Protein AF-A0A535AU77-F1 (afdb_monomer_lite)

Foldseek 3Di:
DDPDPPPPDDDPPVVVVVVVVVVVVVCVVPVVVVDDDWDWDKDDDDDFWIWIQTPPGDIAIEWDPVVVPTPPPHHHPVVVVVVVPDD

Structure (mmCIF, N/CA/C/O backbone):
data_AF-A0A535AU77-F1
#
_entry.id   AF-A0A535AU77-F1
#
loop_
_atom_site.group_PDB
_atom_site.id
_atom_site.type_symbol
_atom_site.label_atom_id
_atom_site.label_alt_id
_atom_site.label_comp_id
_atom_site.label_asym_id
_atom_site.label_entity_id
_atom_site.label_seq_id
_atom_site.pdbx_PDB_ins_code
_atom_site.Cartn_x
_atom_site.Cartn_y
_atom_site.Cartn_z
_atom_site.occupancy
_atom_site.B_iso_or_equiv
_atom_site.auth_seq_id
_atom_site.auth_comp_id
_atom_site.auth_asym_id
_atom_site.auth_atom_id
_atom_site.pdbx_PDB_model_num
ATOM 1 N N . MET A 1 1 ? -13.931 41.873 -3.411 1.00 40.53 1 MET A N 1
ATOM 2 C CA . MET A 1 1 ? -12.801 40.922 -3.388 1.00 40.53 1 MET A CA 1
ATOM 3 C C . MET A 1 1 ? -13.078 40.043 -2.198 1.00 40.53 1 MET A C 1
ATOM 5 O O . MET A 1 1 ? -12.883 40.465 -1.062 1.00 40.53 1 MET A O 1
ATOM 9 N N . ASP A 1 2 ? -13.788 38.968 -2.495 1.00 37.59 2 ASP A N 1
ATOM 10 C CA . ASP A 1 2 ? -14.663 38.287 -1.557 1.00 37.59 2 ASP A CA 1
ATO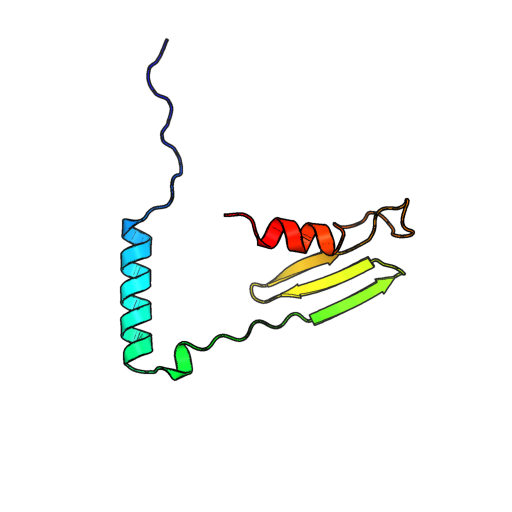M 11 C C . ASP A 1 2 ? -13.864 37.500 -0.524 1.00 37.59 2 ASP A C 1
ATOM 13 O O . ASP A 1 2 ? -12.938 36.758 -0.844 1.00 37.59 2 ASP A O 1
ATOM 17 N N . LYS A 1 3 ? -14.211 37.747 0.741 1.00 46.69 3 LYS A N 1
ATOM 18 C CA . LYS A 1 3 ? -13.707 37.059 1.927 1.00 46.69 3 LYS A CA 1
ATOM 19 C C . LYS A 1 3 ? -14.488 35.764 2.122 1.00 46.69 3 LYS A C 1
ATOM 21 O O . LYS A 1 3 ? -15.232 35.650 3.084 1.00 46.69 3 LYS A O 1
ATOM 26 N N . GLU A 1 4 ? -14.321 34.815 1.220 1.00 46.69 4 GLU A N 1
ATOM 27 C CA . GLU A 1 4 ? -14.747 33.434 1.442 1.00 46.69 4 GLU A CA 1
ATOM 28 C C . GLU A 1 4 ? -13.667 32.529 0.852 1.00 46.69 4 GLU A C 1
ATOM 30 O O . GLU A 1 4 ? -13.807 31.960 -0.225 1.00 46.69 4 GLU A O 1
ATOM 35 N N . GLU A 1 5 ? -12.534 32.431 1.556 1.00 51.53 5 GLU A N 1
ATOM 36 C CA . GLU A 1 5 ? -11.748 31.202 1.483 1.00 51.53 5 GLU A CA 1
ATOM 37 C C . GLU A 1 5 ? -12.658 30.099 2.023 1.00 51.53 5 GLU A C 1
ATOM 39 O O . GLU A 1 5 ? -12.890 29.992 3.229 1.00 51.53 5 GLU A O 1
ATOM 44 N N . GLU A 1 6 ? -13.243 29.335 1.103 1.00 49.38 6 GLU A N 1
ATOM 45 C CA . GLU A 1 6 ? -13.905 28.073 1.384 1.00 49.38 6 GLU A CA 1
ATOM 46 C C . GLU A 1 6 ? -12.991 27.235 2.282 1.00 49.38 6 GLU A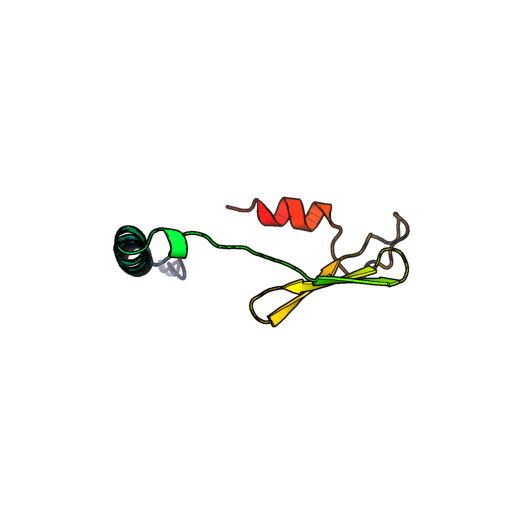 C 1
ATOM 48 O O . GLU A 1 6 ? -12.016 26.626 1.844 1.00 49.38 6 GLU A O 1
ATOM 53 N N . SER A 1 7 ? -13.348 27.174 3.563 1.00 47.44 7 SER A N 1
ATOM 54 C CA . SER A 1 7 ? -12.959 26.119 4.492 1.00 47.44 7 SER A CA 1
ATOM 55 C C . SER A 1 7 ? -13.575 24.797 4.013 1.00 47.44 7 SER A C 1
ATOM 57 O O . SER A 1 7 ? -14.408 24.200 4.698 1.00 47.44 7 SER A O 1
ATOM 59 N N . CYS A 1 8 ? -13.223 24.340 2.812 1.00 50.06 8 CYS A N 1
ATOM 60 C CA . CYS A 1 8 ? -13.589 23.008 2.385 1.00 50.06 8 CYS A CA 1
ATOM 61 C C . CYS A 1 8 ? -12.596 22.003 2.940 1.00 50.06 8 CYS A C 1
ATOM 63 O O . CYS A 1 8 ? -11.385 22.137 2.772 1.00 50.06 8 CYS A O 1
ATOM 65 N N . CYS A 1 9 ? -13.161 20.928 3.483 1.00 59.03 9 CYS A N 1
ATOM 66 C CA . CYS A 1 9 ? -12.544 19.615 3.443 1.00 59.03 9 CYS A CA 1
ATOM 67 C C . CYS A 1 9 ? -11.443 19.353 4.501 1.00 59.03 9 CYS A C 1
ATOM 69 O O . CYS A 1 9 ? -10.440 18.705 4.207 1.00 59.03 9 CYS A O 1
ATOM 71 N N . THR A 1 10 ? -11.626 19.797 5.748 1.00 77.00 10 THR A N 1
ATOM 72 C CA . THR A 1 10 ? -10.841 19.279 6.889 1.00 77.00 10 THR A CA 1
ATOM 73 C C . THR A 1 10 ? -11.529 18.056 7.513 1.00 77.00 10 THR A C 1
ATOM 75 O O . THR A 1 10 ? -12.734 17.867 7.352 1.00 77.00 10 THR A O 1
ATOM 78 N N . ILE A 1 11 ? -10.753 17.177 8.161 1.00 81.31 11 ILE A N 1
ATOM 79 C CA . ILE A 1 11 ? -11.226 15.920 8.776 1.00 81.31 11 ILE A CA 1
ATOM 80 C C . ILE A 1 11 ? -12.445 16.184 9.682 1.00 81.31 11 ILE A C 1
ATOM 82 O O . ILE A 1 11 ? -12.369 17.020 10.582 1.00 81.31 11 ILE A O 1
ATOM 86 N N . ASP A 1 12 ? -13.543 15.436 9.506 1.00 90.56 12 ASP A N 1
ATOM 87 C CA . ASP A 1 12 ? -14.696 15.481 10.421 1.00 90.56 12 ASP A CA 1
ATOM 88 C C . ASP A 1 12 ? -14.369 14.744 11.729 1.00 90.56 12 ASP A C 1
ATOM 90 O O . ASP A 1 12 ? -14.615 13.546 11.911 1.00 90.56 12 ASP A O 1
ATOM 94 N N . TYR A 1 13 ? -13.769 15.479 12.661 1.00 87.75 13 TYR A N 1
ATOM 95 C CA . TYR A 1 13 ? -13.330 14.934 13.940 1.00 87.75 13 TYR A CA 1
ATOM 96 C C . TYR A 1 13 ? -14.471 14.372 14.789 1.00 87.75 13 TYR A C 1
ATOM 98 O O . TYR A 1 13 ? -14.248 13.405 15.522 1.00 87.75 13 TYR A O 1
ATOM 106 N N . GLN A 1 14 ? -15.674 14.948 14.720 1.00 92.31 14 GLN A N 1
ATOM 107 C CA . GLN A 1 14 ? -16.787 14.503 15.556 1.00 92.31 14 GLN A CA 1
ATOM 108 C C . GLN A 1 14 ? -17.307 13.150 15.069 1.00 92.31 14 GLN A C 1
ATOM 110 O O . GLN A 1 14 ? -17.416 12.213 15.864 1.00 92.31 14 GLN A O 1
ATOM 115 N N . HIS A 1 15 ? -17.511 13.013 13.759 1.00 91.19 15 HIS A N 1
ATOM 116 C CA . HIS A 1 15 ? -17.880 11.745 13.143 1.00 91.19 15 HIS A CA 1
ATOM 117 C C . HIS A 1 15 ? -16.848 10.642 13.434 1.00 91.19 15 HIS A C 1
ATOM 119 O O . HIS A 1 15 ? -17.193 9.538 13.866 1.00 91.19 15 HIS A O 1
ATOM 125 N N . HIS A 1 16 ? -15.556 10.945 13.276 1.00 91.62 16 HIS A N 1
ATOM 126 C CA . HIS A 1 16 ? -14.493 9.972 13.537 1.00 91.62 16 HIS A CA 1
ATOM 127 C C . HIS A 1 16 ? -14.363 9.594 15.016 1.00 91.62 16 HIS A C 1
ATOM 129 O O . HIS A 1 16 ? -14.084 8.431 15.323 1.00 91.62 16 HIS A O 1
ATOM 135 N N . LYS A 1 17 ? -14.600 10.534 15.939 1.00 94.44 17 LYS A N 1
ATOM 136 C CA . LYS A 1 17 ? -14.619 10.259 17.381 1.00 94.44 17 LYS A CA 1
ATOM 137 C C . LYS A 1 17 ? -15.721 9.264 17.747 1.00 94.44 17 LYS A C 1
ATOM 139 O O . LYS A 1 17 ? -15.473 8.349 18.531 1.00 94.44 17 LYS A O 1
ATOM 144 N N . GLU A 1 18 ? -16.910 9.413 17.170 1.00 96.75 18 GLU A N 1
ATOM 145 C CA . GLU A 1 18 ? -18.036 8.501 17.405 1.00 96.75 18 GLU A CA 1
ATOM 146 C C . GLU A 1 18 ? -17.738 7.087 16.893 1.00 96.75 18 GLU A C 1
ATOM 148 O O . GLU A 1 18 ? -17.912 6.116 17.634 1.00 96.75 18 GLU A O 1
ATOM 153 N N . ILE A 1 19 ? -17.196 6.962 15.676 1.00 94.94 19 ILE A N 1
ATOM 154 C CA . ILE A 1 19 ? -16.761 5.669 15.121 1.00 94.94 19 ILE A CA 1
ATOM 155 C C . ILE A 1 19 ? -15.681 5.029 16.000 1.00 94.94 19 ILE A C 1
ATOM 157 O O . ILE A 1 19 ? -15.726 3.825 16.270 1.00 94.94 19 ILE A O 1
ATOM 161 N N . PHE A 1 20 ? -14.699 5.816 16.447 1.00 93.69 20 PHE A N 1
ATOM 162 C CA . PHE A 1 20 ? -13.627 5.321 17.303 1.00 93.69 20 PHE A CA 1
ATOM 163 C C . PHE A 1 20 ? -14.171 4.765 18.619 1.00 93.69 20 PHE A C 1
ATOM 165 O O . PHE A 1 20 ? -13.822 3.645 18.989 1.00 93.69 20 PHE A O 1
ATOM 172 N N . GLU A 1 21 ? -15.047 5.502 19.307 1.00 96.19 21 GLU A N 1
ATOM 173 C CA . GLU A 1 21 ? -15.588 5.057 20.592 1.00 96.19 21 GLU A CA 1
ATOM 174 C C . GLU A 1 21 ? -16.444 3.794 20.430 1.00 96.19 21 GLU A C 1
ATOM 176 O O . GLU A 1 21 ? -16.315 2.859 21.220 1.00 96.19 21 GLU A O 1
ATOM 181 N N . GLN A 1 22 ? -17.238 3.695 19.358 1.00 94.19 22 GLN A N 1
ATOM 182 C CA . GLN A 1 22 ? -17.987 2.474 19.044 1.00 94.19 22 GLN A CA 1
ATOM 183 C C . GLN A 1 22 ? -17.059 1.266 18.842 1.00 94.19 22 GLN A C 1
ATOM 185 O O . GLN A 1 22 ? -17.278 0.208 19.440 1.00 94.19 22 GLN A O 1
ATOM 190 N N . ARG A 1 23 ? -15.989 1.421 18.048 1.00 92.69 23 ARG A N 1
ATOM 191 C CA . ARG A 1 23 ? -14.988 0.360 17.829 1.00 92.69 23 ARG A CA 1
ATOM 192 C C . ARG A 1 23 ? -14.267 -0.007 19.122 1.00 92.69 23 ARG A C 1
ATOM 194 O O . ARG A 1 23 ? -14.112 -1.188 19.415 1.00 92.69 23 ARG A O 1
ATOM 201 N N . ARG A 1 24 ? -13.880 0.985 19.925 1.00 93.31 24 ARG A N 1
ATOM 202 C CA . ARG A 1 24 ? -13.231 0.783 21.224 1.00 93.31 24 ARG A CA 1
ATOM 203 C C . ARG A 1 24 ? -14.113 -0.033 22.167 1.00 93.31 24 ARG A C 1
ATOM 205 O O . ARG A 1 24 ? -13.635 -1.009 22.735 1.00 93.31 24 ARG A O 1
ATOM 212 N N . GLN A 1 25 ? -15.391 0.319 22.307 1.00 95.19 25 GLN A N 1
ATOM 213 C CA . GLN A 1 25 ? -16.326 -0.436 23.149 1.00 95.19 25 GLN A CA 1
ATOM 214 C C . GLN A 1 25 ? -16.547 -1.865 22.637 1.00 95.19 25 GLN A C 1
ATOM 216 O O . GLN A 1 25 ? -16.699 -2.785 23.441 1.00 95.19 25 GLN A O 1
ATOM 221 N N . ALA A 1 26 ? -16.532 -2.077 21.318 1.00 91.69 26 ALA A N 1
ATOM 222 C CA . ALA A 1 26 ? -16.582 -3.418 20.741 1.00 91.69 26 ALA A CA 1
ATOM 223 C C . ALA A 1 26 ? -15.325 -4.240 21.087 1.00 91.69 26 ALA A C 1
ATOM 225 O O . ALA A 1 26 ? -15.448 -5.393 21.492 1.00 91.69 26 ALA A O 1
ATOM 226 N N . PHE A 1 27 ? -14.135 -3.639 21.008 1.00 93.62 27 PHE A N 1
ATOM 227 C CA . PHE A 1 27 ? -12.866 -4.301 21.334 1.00 93.62 27 PHE A CA 1
ATOM 228 C C . PHE A 1 27 ? -12.688 -4.588 22.824 1.00 93.62 27 PHE A C 1
ATOM 230 O O . PHE A 1 27 ? -12.134 -5.621 23.179 1.00 93.62 27 PHE A O 1
ATOM 237 N N . LEU A 1 28 ? -13.193 -3.730 23.715 1.00 93.62 28 LEU A N 1
ATOM 238 C CA . LEU A 1 28 ? -13.173 -4.010 25.156 1.00 93.62 28 LEU A CA 1
ATOM 239 C C . LEU A 1 28 ? -14.011 -5.245 25.520 1.00 93.62 28 LEU A C 1
ATOM 241 O O . LEU A 1 28 ? -13.698 -5.931 26.488 1.00 93.62 28 LEU A O 1
ATOM 245 N N . LYS A 1 29 ? -15.070 -5.527 24.751 1.00 93.81 29 LYS A N 1
ATOM 246 C CA . LYS A 1 29 ? -15.920 -6.713 24.936 1.00 93.81 29 LYS A CA 1
ATOM 247 C C . LYS A 1 29 ? -15.323 -7.976 24.314 1.00 93.81 29 LYS A C 1
ATOM 249 O O . LYS A 1 29 ? -15.615 -9.065 24.793 1.00 93.81 29 LYS A O 1
ATOM 254 N N . ASP A 1 30 ? -14.529 -7.831 23.255 1.00 92.50 30 ASP A N 1
ATOM 255 C CA . ASP A 1 30 ? -13.914 -8.935 22.513 1.00 92.50 30 ASP A CA 1
ATOM 256 C C . ASP A 1 30 ? -12.515 -8.526 21.998 1.00 92.50 30 ASP A C 1
ATOM 258 O O . ASP A 1 30 ? -12.381 -8.058 20.860 1.00 92.50 30 ASP A O 1
ATOM 262 N N . PRO A 1 31 ? -11.470 -8.645 22.843 1.00 90.44 31 PRO A N 1
ATOM 263 C CA . PRO A 1 31 ? -10.128 -8.147 22.532 1.00 90.44 31 PRO A CA 1
ATOM 264 C C . PRO A 1 31 ? -9.478 -8.798 21.308 1.00 90.44 31 PRO A C 1
ATOM 266 O O . PRO A 1 31 ? -8.709 -8.143 20.608 1.00 90.44 31 PRO A O 1
ATOM 269 N N . GLU A 1 32 ? -9.818 -10.051 21.000 1.00 90.62 32 GLU A N 1
ATOM 270 C CA . GLU A 1 32 ? -9.284 -10.769 19.835 1.00 90.62 32 GLU A CA 1
ATOM 271 C C . GLU A 1 32 ? -9.664 -10.074 18.518 1.00 90.62 32 GLU A C 1
ATOM 273 O O . GLU A 1 32 ? -8.887 -10.050 17.564 1.00 90.62 32 GLU A O 1
ATOM 278 N N . LYS A 1 33 ? -10.824 -9.404 18.472 1.00 85.75 33 LYS A N 1
ATOM 279 C CA . LYS A 1 33 ? -11.259 -8.628 17.298 1.00 85.75 33 LYS A CA 1
ATOM 280 C C . LYS A 1 33 ? -10.503 -7.315 17.100 1.00 85.75 33 LYS A C 1
ATOM 282 O O . LYS A 1 33 ? -10.661 -6.691 16.051 1.00 85.75 33 LYS A O 1
ATOM 287 N N . ALA A 1 34 ? -9.708 -6.878 18.077 1.00 87.06 34 ALA A N 1
ATOM 288 C CA . ALA A 1 34 ? -8.844 -5.709 17.928 1.00 87.06 34 ALA A CA 1
ATOM 289 C C . ALA A 1 34 ? -7.592 -6.014 17.089 1.00 87.06 34 ALA A C 1
ATOM 291 O O . ALA A 1 34 ? -6.939 -5.093 16.594 1.00 87.06 34 ALA A O 1
ATOM 292 N N . VAL A 1 35 ? -7.257 -7.296 16.915 1.00 88.81 35 VAL A N 1
ATOM 293 C CA . VAL A 1 35 ? -6.108 -7.724 16.123 1.00 88.81 35 VAL A CA 1
ATOM 294 C C . VAL A 1 35 ? -6.483 -7.713 14.646 1.00 88.81 35 VAL A C 1
ATOM 296 O O . VAL A 1 35 ? -7.459 -8.325 14.219 1.00 88.81 35 VAL A O 1
ATOM 299 N N . THR A 1 36 ? -5.680 -7.021 13.841 1.00 86.25 36 THR A N 1
ATOM 300 C CA . THR A 1 36 ? -5.814 -7.027 12.382 1.00 86.25 36 THR A CA 1
ATOM 301 C C . THR A 1 36 ? -4.530 -7.543 11.755 1.00 86.25 36 THR A C 1
ATOM 303 O O . THR A 1 36 ? -3.429 -7.272 12.226 1.00 86.25 36 THR A O 1
ATOM 306 N N . THR A 1 37 ? -4.667 -8.334 10.695 1.00 88.69 37 THR A N 1
ATOM 307 C CA . THR A 1 37 ? -3.539 -8.806 9.890 1.00 88.69 37 THR A CA 1
ATOM 308 C C . THR A 1 37 ? -3.751 -8.338 8.463 1.00 88.69 37 THR A C 1
ATOM 310 O O . THR A 1 37 ? -4.743 -8.689 7.825 1.00 88.69 37 THR A O 1
ATOM 313 N N . HIS A 1 38 ? -2.811 -7.546 7.958 1.00 87.25 38 HIS A N 1
ATOM 314 C CA . HIS A 1 38 ? -2.797 -7.117 6.568 1.00 87.25 38 HIS A CA 1
ATOM 315 C C . HIS A 1 38 ? -1.819 -7.992 5.791 1.00 87.25 38 HIS A C 1
ATOM 317 O O . HIS A 1 38 ? -0.642 -8.082 6.134 1.00 87.25 38 HIS A O 1
ATOM 323 N N . GLN A 1 39 ? -2.309 -8.639 4.737 1.00 90.81 39 GLN A N 1
ATOM 324 C CA . GLN A 1 39 ? -1.498 -9.457 3.844 1.00 90.81 39 GLN A CA 1
ATOM 325 C C . GLN A 1 39 ? -1.667 -8.961 2.411 1.00 90.81 39 GLN A C 1
ATOM 327 O O . GLN A 1 39 ? -2.782 -8.684 1.977 1.00 90.81 39 GLN A O 1
ATOM 332 N N . ALA A 1 40 ? -0.565 -8.896 1.671 1.00 90.56 40 ALA A N 1
ATOM 333 C CA . ALA A 1 40 ? -0.565 -8.625 0.241 1.00 90.56 40 ALA A CA 1
ATOM 334 C C . ALA A 1 40 ? -0.041 -9.848 -0.515 1.00 90.56 40 ALA A C 1
ATOM 336 O O . ALA A 1 40 ? 0.906 -10.503 -0.071 1.00 90.56 40 ALA A O 1
ATOM 337 N N . LYS A 1 41 ? -0.634 -10.144 -1.674 1.00 93.56 41 LYS A N 1
ATOM 338 C CA . LYS A 1 41 ? -0.087 -11.125 -2.620 1.00 93.56 41 LYS A CA 1
ATOM 339 C C . LYS A 1 41 ? 0.627 -10.376 -3.728 1.00 93.56 41 LYS A C 1
ATOM 341 O O . LYS A 1 41 ? -0.005 -9.589 -4.425 1.00 93.56 41 LYS A O 1
ATOM 346 N N . ILE A 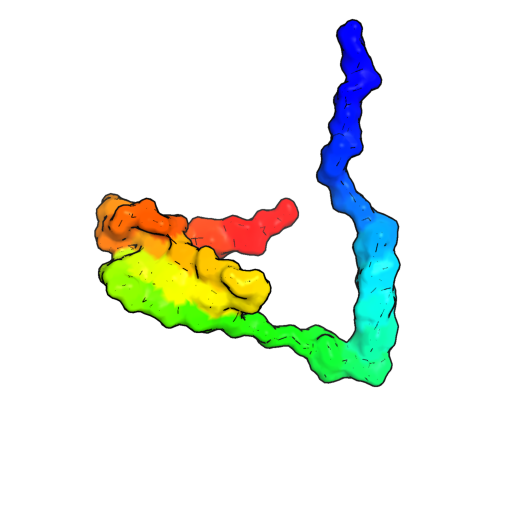1 42 ? 1.922 -10.632 -3.885 1.00 95.50 42 ILE A N 1
ATOM 347 C CA . ILE A 1 42 ? 2.772 -9.942 -4.858 1.00 95.50 42 ILE A CA 1
ATOM 348 C C . ILE A 1 42 ? 3.191 -10.927 -5.942 1.00 95.50 42 ILE A C 1
ATOM 350 O O . ILE A 1 42 ? 3.645 -12.032 -5.646 1.00 95.50 42 ILE A O 1
ATOM 354 N N . ARG A 1 43 ? 3.063 -10.511 -7.200 1.00 96.69 43 ARG A N 1
ATOM 355 C CA . ARG A 1 43 ? 3.519 -11.259 -8.368 1.00 96.69 43 ARG A CA 1
ATOM 356 C C . ARG A 1 43 ? 4.600 -10.467 -9.088 1.00 96.69 43 ARG A C 1
ATOM 358 O O . ARG A 1 43 ? 4.383 -9.317 -9.463 1.00 96.69 43 ARG A O 1
ATOM 365 N N . LEU A 1 44 ? 5.750 -11.100 -9.303 1.00 96.00 44 LEU A N 1
ATOM 366 C CA . LEU A 1 44 ? 6.778 -10.598 -10.210 1.00 96.00 44 LEU A CA 1
ATOM 367 C C . LEU A 1 44 ? 6.313 -10.843 -11.646 1.00 96.00 44 LEU A C 1
ATOM 369 O O . LEU A 1 44 ? 6.073 -11.989 -12.017 1.00 96.00 44 LEU A O 1
ATOM 373 N N . ILE A 1 45 ? 6.149 -9.781 -12.428 1.00 95.44 45 ILE A N 1
ATOM 374 C CA . ILE A 1 45 ? 5.655 -9.888 -13.804 1.00 95.44 45 ILE A CA 1
ATOM 375 C C . ILE A 1 45 ? 6.832 -10.025 -14.765 1.00 95.44 45 ILE A C 1
ATOM 377 O O . ILE A 1 45 ? 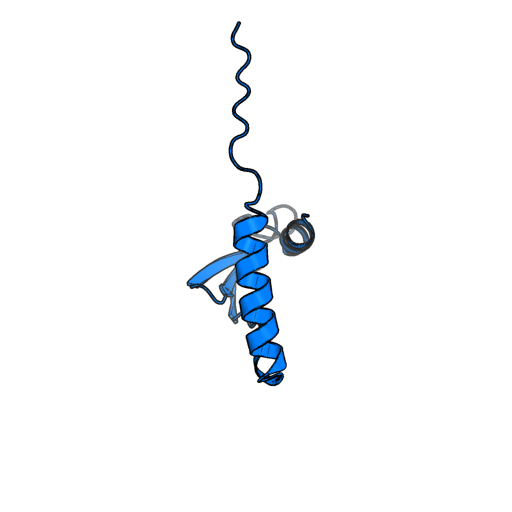6.893 -10.978 -15.539 1.00 95.44 45 ILE A O 1
ATOM 381 N N . LYS A 1 46 ? 7.766 -9.071 -14.715 1.00 93.50 46 LYS A N 1
ATOM 382 C CA . LYS A 1 46 ? 8.951 -9.038 -15.573 1.00 93.50 46 LYS A CA 1
ATOM 383 C C . LYS A 1 46 ? 10.018 -8.133 -14.964 1.00 93.50 46 LYS A C 1
ATOM 385 O O . LYS A 1 46 ? 9.699 -7.012 -14.585 1.00 93.50 46 LYS A O 1
ATOM 390 N N . ASP A 1 47 ? 11.265 -8.597 -14.929 1.00 91.94 47 ASP A N 1
ATOM 391 C CA . ASP A 1 47 ? 12.415 -7.849 -14.406 1.00 91.94 47 ASP A CA 1
ATOM 392 C C . ASP A 1 47 ? 12.118 -7.240 -13.023 1.00 91.94 47 ASP A C 1
ATOM 394 O O . ASP A 1 47 ? 11.892 -7.965 -12.052 1.00 91.94 47 ASP A O 1
ATOM 398 N N . HIS A 1 48 ? 12.065 -5.911 -12.925 1.00 93.62 48 HIS A N 1
ATOM 399 C CA . HIS A 1 48 ? 11.754 -5.202 -11.687 1.00 93.62 48 HIS A CA 1
ATOM 400 C C . HIS A 1 48 ? 10.252 -4.991 -11.456 1.00 93.62 48 HIS A C 1
ATOM 402 O O . HIS A 1 48 ? 9.858 -4.829 -10.299 1.00 93.62 48 HIS A O 1
ATOM 408 N N . TYR A 1 49 ? 9.411 -5.122 -12.485 1.00 96.94 49 TYR A N 1
ATOM 409 C CA . TYR A 1 49 ? 7.979 -4.842 -12.425 1.00 96.94 49 TYR A CA 1
ATOM 410 C C . TYR A 1 49 ? 7.189 -5.918 -11.667 1.00 96.94 49 TYR A C 1
ATOM 412 O O . TYR A 1 49 ? 7.226 -7.110 -12.002 1.00 96.94 49 TYR A O 1
ATOM 420 N N . LYS A 1 50 ? 6.445 -5.489 -10.643 1.00 96.94 50 LYS A N 1
ATOM 421 C CA . LYS A 1 50 ? 5.620 -6.326 -9.762 1.00 96.94 50 LYS A CA 1
ATOM 422 C C . LYS A 1 50 ? 4.233 -5.727 -9.597 1.00 96.94 50 LYS A C 1
ATOM 424 O O . LYS A 1 50 ? 4.063 -4.511 -9.596 1.00 96.94 50 LYS A O 1
ATOM 429 N N . GLU A 1 51 ? 3.265 -6.597 -9.367 1.00 97.19 51 GLU A N 1
ATOM 430 C CA . GLU A 1 51 ? 1.898 -6.219 -9.018 1.00 97.19 51 GLU A CA 1
ATOM 431 C C . GLU A 1 51 ? 1.529 -6.838 -7.674 1.00 97.19 51 GLU A C 1
ATOM 433 O O . GLU A 1 51 ? 1.741 -8.034 -7.458 1.00 97.19 51 GLU A O 1
ATOM 438 N N . ALA A 1 52 ? 0.964 -6.036 -6.778 1.00 95.75 52 ALA A N 1
ATOM 439 C CA . ALA A 1 52 ? 0.440 -6.483 -5.500 1.00 95.75 52 ALA A CA 1
ATOM 440 C C . ALA A 1 52 ? -1.082 -6.336 -5.469 1.00 95.75 52 ALA A C 1
ATOM 442 O O . ALA A 1 52 ? -1.606 -5.258 -5.738 1.00 95.75 52 ALA A O 1
ATOM 443 N N . GLN A 1 53 ? -1.784 -7.404 -5.095 1.00 95.75 53 GLN A N 1
ATOM 444 C CA . GLN A 1 53 ? -3.193 -7.329 -4.713 1.00 95.75 53 GLN A CA 1
ATOM 445 C C . GLN A 1 53 ? -3.285 -7.171 -3.198 1.00 95.75 53 GLN A C 1
ATOM 447 O O . GLN A 1 53 ? -2.714 -7.978 -2.452 1.00 95.75 53 GLN A O 1
ATOM 452 N N . VAL A 1 54 ? -4.002 -6.140 -2.754 1.00 92.31 54 VAL A N 1
ATOM 453 C CA . VAL A 1 54 ? -4.180 -5.809 -1.334 1.00 92.31 54 VAL A CA 1
ATOM 454 C C . VAL A 1 54 ? -5.662 -5.846 -0.934 1.00 92.31 54 VAL A C 1
ATOM 456 O O . VAL A 1 54 ? -6.539 -5.729 -1.799 1.00 92.31 54 VAL A O 1
ATOM 459 N N . PRO A 1 55 ? -5.980 -6.012 0.367 1.00 88.88 55 PRO A N 1
ATOM 460 C CA . PRO A 1 55 ? -7.352 -5.920 0.858 1.00 88.88 55 PRO A CA 1
ATOM 461 C C . PRO A 1 55 ? -8.021 -4.609 0.423 1.00 88.88 55 PRO A C 1
ATOM 463 O O . PRO A 1 55 ? -7.375 -3.567 0.357 1.00 88.88 55 PRO A O 1
ATOM 466 N N . GLY A 1 56 ? -9.314 -4.672 0.104 1.00 87.62 56 GLY A N 1
ATOM 467 C CA . GLY A 1 56 ? -10.050 -3.554 -0.502 1.00 87.62 56 GLY A CA 1
ATOM 468 C C . GLY A 1 56 ? -10.101 -3.588 -2.033 1.00 87.62 56 GLY A C 1
ATOM 469 O O . GLY A 1 56 ? -10.754 -2.743 -2.631 1.00 87.62 56 GLY A O 1
ATOM 470 N N . GLY A 1 57 ? -9.472 -4.583 -2.672 1.00 89.50 57 GLY A N 1
ATOM 471 C CA . GLY A 1 57 ? -9.588 -4.810 -4.119 1.00 89.50 57 GLY A CA 1
ATOM 472 C C . GLY A 1 57 ? -8.651 -3.950 -4.968 1.00 89.50 57 GLY A C 1
ATOM 473 O O . GLY A 1 57 ? -8.811 -3.885 -6.185 1.00 89.50 57 GLY A O 1
ATOM 474 N N . TYR A 1 58 ? -7.662 -3.305 -4.348 1.00 92.00 58 TYR A N 1
ATOM 475 C CA . TYR A 1 58 ? -6.695 -2.471 -5.053 1.00 92.00 58 TYR A CA 1
ATOM 476 C C . TYR A 1 58 ? -5.550 -3.303 -5.634 1.00 92.00 58 TYR A C 1
ATOM 478 O O . TYR A 1 58 ? -5.083 -4.273 -5.027 1.00 92.00 58 TYR A O 1
ATOM 486 N N . THR A 1 59 ? -5.070 -2.874 -6.803 1.00 94.62 59 THR A N 1
ATOM 487 C CA . THR A 1 59 ? -3.839 -3.378 -7.421 1.00 94.62 59 THR A CA 1
ATOM 488 C C . THR A 1 59 ? -2.775 -2.291 -7.362 1.00 94.62 59 THR A C 1
ATOM 490 O O . THR A 1 59 ? -2.997 -1.180 -7.836 1.00 94.62 59 THR A O 1
ATOM 493 N N . ILE A 1 60 ? -1.622 -2.613 -6.782 1.00 95.56 60 ILE A N 1
ATOM 494 C CA . ILE A 1 60 ? -0.479 -1.706 -6.656 1.00 95.56 60 ILE A CA 1
ATOM 495 C C . ILE A 1 60 ? 0.623 -2.186 -7.597 1.00 95.56 60 ILE A C 1
ATOM 497 O O . ILE A 1 60 ? 1.099 -3.314 -7.479 1.00 95.56 60 ILE A O 1
ATOM 501 N N . ALA A 1 61 ? 1.029 -1.322 -8.521 1.00 97.00 61 ALA A N 1
ATOM 502 C CA . ALA A 1 61 ? 2.168 -1.540 -9.404 1.00 97.00 61 ALA A CA 1
ATOM 503 C C . ALA A 1 61 ? 3.458 -1.054 -8.733 1.00 97.00 61 ALA A C 1
ATOM 505 O O . ALA A 1 61 ? 3.494 0.047 -8.205 1.00 97.00 61 ALA A O 1
ATOM 506 N N . CYS A 1 62 ? 4.533 -1.831 -8.787 1.00 97.44 62 CYS A N 1
ATOM 507 C CA . CYS A 1 62 ? 5.840 -1.424 -8.279 1.00 97.44 62 CYS A CA 1
ATOM 508 C C . CYS A 1 62 ? 6.917 -1.760 -9.308 1.00 97.44 62 CYS A C 1
ATOM 510 O O . CYS A 1 62 ? 6.935 -2.866 -9.844 1.00 97.44 62 CYS A O 1
ATOM 512 N N . ASP A 1 63 ? 7.793 -0.807 -9.607 1.00 98.00 63 ASP A N 1
ATOM 513 C CA . ASP A 1 63 ? 8.860 -0.961 -10.597 1.00 98.00 63 ASP A CA 1
ATOM 514 C C . ASP A 1 63 ? 10.076 -0.128 -10.204 1.00 98.00 63 ASP A C 1
ATOM 516 O O . ASP A 1 63 ? 10.016 0.643 -9.259 1.00 98.00 63 ASP A O 1
ATOM 520 N N . GLU A 1 64 ? 11.168 -0.232 -10.949 1.00 96.88 64 GLU A N 1
ATOM 521 C CA . GLU A 1 64 ? 12.269 0.721 -10.857 1.00 96.88 64 GLU A CA 1
ATOM 522 C C . GLU A 1 64 ? 12.260 1.707 -12.044 1.00 96.88 64 GLU A C 1
ATOM 524 O O . GLU A 1 64 ? 11.753 1.391 -13.127 1.00 96.88 64 GLU A O 1
ATOM 529 N N . PRO A 1 65 ? 12.833 2.912 -11.875 1.00 95.25 65 PRO A N 1
ATOM 530 C CA . PRO A 1 65 ? 13.167 3.801 -12.980 1.00 95.25 65 PRO A CA 1
ATOM 531 C C . PRO A 1 65 ? 14.070 3.115 -14.009 1.00 95.25 65 PRO A C 1
ATOM 533 O O . PRO A 1 65 ? 14.865 2.231 -13.667 1.00 95.25 65 PRO A O 1
ATOM 536 N N . ALA A 1 66 ? 13.988 3.568 -15.261 1.00 94.62 66 ALA A N 1
ATOM 537 C CA . ALA A 1 66 ? 14.772 3.013 -16.362 1.00 94.62 66 ALA A CA 1
ATOM 538 C C . ALA A 1 66 ? 16.285 3.126 -16.114 1.00 94.62 66 ALA A C 1
ATOM 540 O O . ALA A 1 66 ? 17.033 2.197 -16.412 1.00 94.62 66 ALA A O 1
ATOM 541 N N . GLU A 1 67 ? 16.736 4.208 -15.472 1.00 95.12 67 GLU A N 1
ATOM 542 C CA . GLU A 1 67 ? 18.147 4.444 -15.134 1.00 95.12 67 GLU A CA 1
ATOM 543 C C . GLU A 1 67 ? 18.694 3.426 -14.122 1.00 95.12 67 GLU A C 1
ATOM 545 O O . GLU A 1 67 ? 19.906 3.272 -13.986 1.00 95.12 67 GLU A O 1
ATOM 550 N N . ARG A 1 68 ? 17.806 2.722 -13.409 1.00 93.06 68 ARG A N 1
ATOM 551 C CA . ARG A 1 68 ? 18.141 1.667 -12.442 1.00 93.06 68 ARG A CA 1
ATOM 552 C C . ARG A 1 68 ? 17.756 0.269 -12.935 1.00 93.06 68 ARG A C 1
ATOM 554 O O . ARG A 1 68 ? 17.738 -0.667 -12.142 1.00 93.06 68 ARG A O 1
ATOM 561 N N . GLY A 1 69 ? 17.470 0.128 -14.231 1.00 92.00 69 GLY A N 1
ATOM 562 C CA . GLY A 1 69 ? 17.186 -1.157 -14.873 1.00 92.00 69 GLY A CA 1
ATOM 563 C C . GLY A 1 69 ? 15.728 -1.618 -14.803 1.00 92.00 69 GLY A C 1
ATOM 564 O O . GLY A 1 69 ? 15.447 -2.761 -15.159 1.00 92.00 69 GLY A O 1
ATOM 565 N N . GLY A 1 70 ? 14.795 -0.770 -14.359 1.00 94.25 70 GLY A N 1
ATOM 566 C CA . GLY A 1 70 ? 13.362 -1.074 -14.410 1.00 94.25 70 GLY A CA 1
ATOM 567 C C . GLY A 1 70 ? 12.683 -0.588 -15.690 1.00 94.25 70 GLY A C 1
ATOM 568 O O . GLY A 1 70 ? 13.329 -0.082 -16.608 1.00 94.25 70 GLY A O 1
ATOM 569 N N . SER A 1 71 ? 11.360 -0.746 -15.768 1.00 94.88 71 SER A N 1
ATOM 570 C CA . SER A 1 71 ? 10.577 -0.302 -16.933 1.00 94.88 71 SER A CA 1
ATOM 571 C C . SER A 1 71 ? 9.853 1.032 -16.726 1.00 94.88 71 SER A C 1
ATOM 573 O O . SER A 1 71 ? 9.173 1.499 -17.640 1.00 94.88 71 SER A O 1
ATOM 575 N N . GLY A 1 72 ? 9.992 1.648 -15.546 1.00 94.69 72 GLY A N 1
ATOM 576 C CA . GLY A 1 72 ? 9.335 2.906 -15.190 1.00 94.69 72 GLY A CA 1
ATOM 577 C C . GLY A 1 72 ? 7.806 2.823 -15.119 1.00 94.69 72 GLY A C 1
ATOM 578 O O . GLY A 1 72 ? 7.138 3.852 -15.180 1.00 94.69 72 GLY A O 1
ATOM 579 N N . LYS A 1 73 ? 7.225 1.621 -15.010 1.00 95.38 73 LYS A N 1
ATOM 580 C CA . LYS A 1 73 ? 5.763 1.401 -15.039 1.00 95.38 73 LYS A CA 1
ATOM 581 C C . LYS A 1 73 ? 5.074 1.564 -13.686 1.00 95.38 73 LYS A C 1
ATOM 583 O O . LYS A 1 73 ? 3.860 1.393 -13.588 1.00 95.38 73 LYS A O 1
ATOM 588 N N . GLY A 1 74 ? 5.833 1.866 -12.643 1.00 95.31 74 GLY A N 1
ATOM 589 C CA . GLY A 1 74 ? 5.322 2.123 -11.307 1.00 95.31 74 GLY A CA 1
ATOM 590 C C . GLY A 1 74 ? 6.387 2.767 -10.423 1.00 95.31 74 GLY A C 1
ATOM 591 O O . GLY A 1 74 ? 7.563 2.786 -10.795 1.00 95.31 74 GLY A O 1
ATOM 592 N N . PRO A 1 75 ? 5.995 3.299 -9.256 1.00 96.69 75 PRO A N 1
ATOM 593 C CA . PRO A 1 75 ? 6.937 3.816 -8.2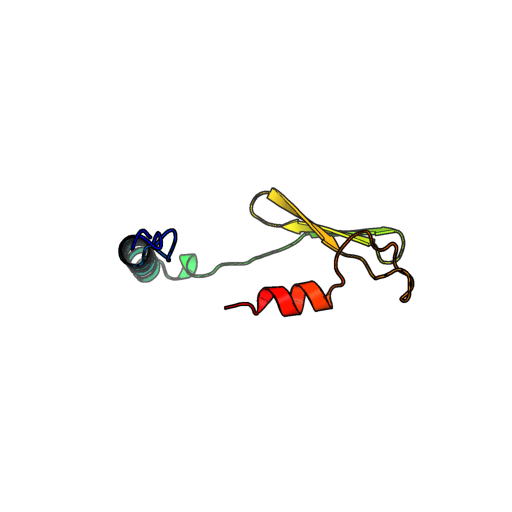79 1.00 96.69 75 PRO A CA 1
ATOM 594 C C . PRO A 1 75 ? 7.882 2.731 -7.752 1.00 96.69 75 PRO A C 1
ATOM 596 O O . PRO A 1 75 ? 7.514 1.558 -7.607 1.00 96.69 75 PRO A O 1
ATOM 599 N N . ALA A 1 76 ? 9.082 3.169 -7.387 1.00 95.94 76 ALA A N 1
ATOM 600 C CA . ALA A 1 76 ? 10.069 2.366 -6.689 1.00 95.94 76 ALA A CA 1
ATOM 601 C C . ALA A 1 76 ? 9.590 1.971 -5.289 1.00 95.94 76 ALA A C 1
ATOM 603 O O . ALA A 1 76 ? 8.885 2.750 -4.638 1.00 95.94 76 ALA A O 1
ATOM 604 N N . PRO A 1 77 ? 10.025 0.810 -4.762 1.00 94.12 77 PRO A N 1
ATOM 605 C CA . PRO A 1 77 ? 9.650 0.366 -3.419 1.00 94.12 77 PRO A CA 1
ATOM 606 C C . PRO A 1 77 ? 9.889 1.432 -2.341 1.00 94.12 77 PRO A C 1
ATOM 608 O O . PRO A 1 77 ? 9.058 1.634 -1.458 1.00 94.12 77 PRO A O 1
ATOM 611 N N . LEU A 1 78 ? 10.998 2.172 -2.438 1.00 93.94 78 LEU A N 1
ATOM 612 C CA . LEU A 1 78 ? 11.328 3.226 -1.476 1.00 93.94 78 LEU A CA 1
ATOM 613 C C . LEU A 1 78 ? 10.396 4.440 -1.567 1.00 93.94 78 LEU A C 1
ATOM 615 O O . LEU A 1 78 ? 10.166 5.098 -0.559 1.00 93.94 78 LEU A O 1
ATOM 619 N N . GLN A 1 79 ? 9.818 4.723 -2.734 1.00 94.56 79 GLN A N 1
ATOM 620 C CA . GLN A 1 79 ? 8.834 5.798 -2.874 1.00 94.56 79 GLN A CA 1
ATOM 621 C C . GLN A 1 79 ? 7.523 5.429 -2.175 1.00 94.56 79 GLN A C 1
ATOM 623 O O . GLN A 1 79 ? 6.932 6.281 -1.518 1.00 94.56 79 GLN A O 1
ATOM 628 N N . TYR A 1 80 ? 7.114 4.156 -2.232 1.00 94.06 80 TYR A N 1
ATOM 629 C CA . TYR A 1 80 ? 5.985 3.658 -1.442 1.00 94.06 80 TYR A CA 1
ATOM 630 C C . TYR A 1 80 ? 6.251 3.735 0.060 1.00 94.06 80 TYR A C 1
ATOM 632 O O . TYR A 1 80 ? 5.368 4.143 0.812 1.00 94.06 80 TYR A O 1
ATOM 640 N N . LEU A 1 81 ? 7.468 3.399 0.498 1.00 93.19 81 LEU A N 1
ATOM 641 C CA . LEU A 1 81 ? 7.851 3.542 1.901 1.00 93.19 81 LEU A CA 1
ATOM 642 C C . LEU A 1 81 ? 7.750 5.005 2.357 1.00 93.19 81 LEU A C 1
ATOM 644 O O . LEU A 1 81 ? 7.104 5.277 3.363 1.00 93.19 81 LEU A O 1
ATOM 648 N N . VAL A 1 82 ? 8.319 5.949 1.604 1.00 93.12 82 VAL A N 1
ATOM 649 C CA . VAL A 1 82 ? 8.231 7.384 1.927 1.00 93.12 82 VAL A CA 1
AT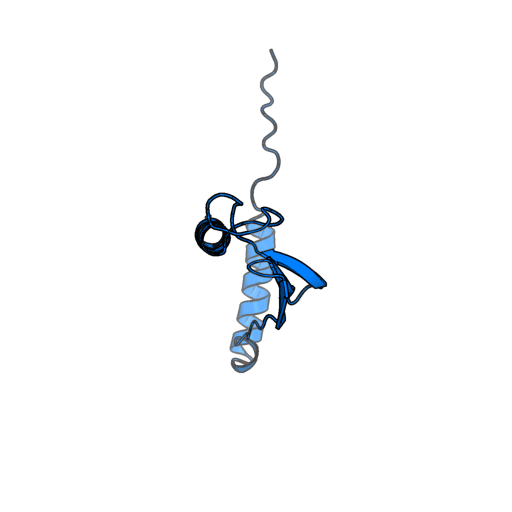OM 650 C C . VAL A 1 82 ? 6.777 7.864 1.939 1.00 93.12 82 VAL A C 1
ATOM 652 O O . VAL A 1 82 ? 6.368 8.535 2.882 1.00 93.12 82 VAL A O 1
ATOM 655 N N . ALA A 1 83 ? 5.976 7.474 0.943 1.00 91.69 83 ALA A N 1
ATOM 656 C CA . ALA A 1 83 ? 4.563 7.840 0.870 1.00 91.69 83 ALA A CA 1
ATOM 657 C C . ALA A 1 83 ? 3.746 7.289 2.052 1.00 91.69 83 ALA A C 1
ATOM 659 O O . ALA A 1 83 ? 2.818 7.949 2.506 1.00 91.69 83 ALA A O 1
ATOM 660 N N . SER A 1 84 ? 4.105 6.113 2.583 1.00 90.81 84 SER A N 1
ATOM 661 C CA . SER A 1 84 ? 3.405 5.502 3.724 1.00 90.81 84 SER A CA 1
ATOM 662 C C . SER A 1 84 ? 3.589 6.245 5.051 1.00 90.81 84 SER A C 1
ATOM 664 O O . SER A 1 84 ? 2.807 6.033 5.972 1.00 90.81 84 SER A O 1
ATOM 666 N N . VAL A 1 85 ? 4.607 7.106 5.153 1.00 88.06 85 VAL A N 1
ATOM 667 C CA . VAL A 1 85 ? 4.909 7.887 6.365 1.00 88.06 85 VAL A CA 1
ATOM 668 C C . VAL A 1 85 ? 4.198 9.250 6.362 1.00 88.06 85 VAL A C 1
ATOM 670 O O . VAL A 1 85 ? 4.221 9.944 7.374 1.00 88.06 85 VAL A O 1
ATOM 673 N N . GLY A 1 86 ? 3.554 9.647 5.257 1.00 71.69 86 GLY A N 1
ATOM 674 C CA . GLY A 1 86 ? 2.822 10.915 5.168 1.00 71.69 86 GLY A CA 1
ATOM 675 C C . GLY A 1 86 ? 1.738 11.042 6.248 1.00 71.69 86 GLY A C 1
ATOM 676 O O . GLY A 1 86 ? 0.856 10.188 6.322 1.00 71.69 86 GLY A O 1
ATOM 677 N N . LEU A 1 87 ? 1.860 12.093 7.073 1.00 44.84 87 LEU A N 1
ATOM 678 C CA . LEU A 1 87 ? 0.929 12.520 8.131 1.00 44.84 87 LEU A CA 1
ATOM 679 C C . LEU A 1 87 ? -0.360 13.116 7.557 1.00 44.84 87 LEU A C 1
ATOM 681 O O . LEU A 1 87 ? -0.242 13.975 6.652 1.00 44.84 87 LEU A O 1
#

Radius of gyration: 20.18 Å; chains: 1; bounding box: 36×52×42 Å

Secondary structure (DSSP, 8-state):
------------HHHHHHHHHHHHHHHHH-GGGG------EEEEEETTEEEEEETTTEEEEE---GGGTS-SSS--HHHHHHHHT--

pLDDT: mean 87.35, std 15.1, range [37.59, 98.0]

Sequence (87 aa):
MDKEEESCCTIDYQHHKEIFEQRRQAFLKDPEKAVTTHQAKIRLIKDHYKEAQVPGGYTIACDEPAERGGSGKGPAPLQYLVASVGL